Protein 1LO7 (pdb70)

Solvent-accessible surface area: 8092 Å² total; per-residue (Å²): 115,94,47,26,77,47,116,48,131,0,80,153,70,16,23,41,151,80,36,64,9,136,127,43,16,10,66,132,8,0,76,48,2,1,115,27,2,1,61,121,7,47,6,41,50,44,195,102,2,65,132,137,87,23,3,43,5,12,39,84,96,54,56,107,34,62,100,87,49,76,1,33,104,97,36,69,0,44,1,88,2,28,9,115,69,75,121,163,88,23,0,5,0,78,0,24,1,21,43,82,30,151,62,57,93,107,69,66,0,0,94,1,33,4,39,12,12,0,0,45,83,62,69,181,192,100,150,32,36,97,8,15,83,69,3,53,127,70,4,100

Nearest PDB structures (foldseek):
  1lo9-assembly1_A  TM=1.006E+00  e=3.302E-26  Pseudomonas sp. CBS3
  1bvq-assembly1_A  TM=9.719E-01  e=2.114E-24  Pseudomonas sp. CBS3
  4i4j-assembly1_B  TM=8.595E-01  e=1.100E-09  Streptomyces globisporus
  4i4j-assembly2_E  TM=8.232E-01  e=6.856E-09  Streptomyces globisporus
  4i4j-assembly1_D  TM=8.349E-01  e=3.065E-08  Streptomyces globisporus

Sequence (140 aa):
ARSITMQQRIEFGDCDPAGIVWYPNYHRWLDAASRNYFIKCGLPPWRQTVVERGIVGTPIVSCNASFVCTASYDDVLTIETCIKEWRRKSFVQRHSVSRTTPGGDVQLVMRADEIRVFAMNDGERLRAIEVPADYIELCS

B-factor: mean 20.63, std 17.18, range [6.59, 100.0]

InterPro domains:
  IPR008272 4-hydroxybenzoyl-CoA thioesterase, active site [PS01328] (10-27)
  IPR029069 HotDog domain superfamily [SSF54637] (3-139)

Secondary structure (DSSP, 8-state):
--EEEEEEE--GGGB-TTSSB-THHHHHHHHHHHHHHHHHTTPPPHHHHHHHH-EEE--EEEEEEEE-S---TT-EEEEEEEEEEE-SSEEEEEEEEEEE-TTS-EEEEEEEEEEEEEEEEETTEEEEEPPPHHHHHHH-

Organism: Pseudomonas sp. (strain CBS-3) (NCBI:txid72586)

CATH classification: 3.10.129.10

Radius of gyration: 16.23 Å; Cα contacts (8 Å, |Δi|>4): 277; chains: 1; bounding box: 32×46×29 Å

GO terms:
  GO:0018739 4-hydroxybenzoyl-CoA thioesterase activity (F, IDA)

Foldseek 3Di:
DDKDKDKDFAAQVCDDPVQFGDPVVVVVVVVVRVQVLLVVLPDDDLVVCCVVPQWNDKDFDDKDKDFDATHHGRWMKMKMWAWPAADFQKTWIKIWIWTDDPVRDIGTGMIMITIIGTWGCPPPDIDTDTPDPVSVVSRD

Structure (mmCIF, N/CA/C/O backbone):
data_1LO7
#
_entry.id   1LO7
#
_cell.length_a   51.500
_cell.length_b   55.200
_cell.length_c   93.500
_cell.angle_alpha   90.00
_cell.angle_beta   90.00
_cell.angle_gamma   90.00
#
_symmetry.space_group_name_H-M   'I 2 2 2'
#
loop_
_entity.id
_entity.type
_entity.pdbx_description
1 polymer '4-hydroxybenzoyl-CoA Thioesterase'
2 non-polymer '4-HYDROXYPHENACYL COENZYME A'
3 non-polymer 1,2-ETHANEDIOL
4 water water
#
loop_
_atom_site.group_PDB
_atom_site.id
_atom_site.type_symbol
_atom_site.label_atom_id
_atom_site.label_alt_id
_atom_site.label_comp_id
_atom_site.label_asym_id
_atom_site.label_entity_id
_atom_site.label_seq_id
_atom_site.pdbx_PDB_ins_code
_atom_site.Cartn_x
_atom_site.Cartn_y
_atom_site.Cartn_z
_atom_site.occupancy
_atom_site.B_iso_or_equiv
_atom_site.auth_seq_id
_atom_site.auth_comp_id
_atom_site.auth_asym_id
_atom_site.auth_atom_id
_atom_site.pdbx_PDB_model_num
ATOM 1 N N . ALA A 1 2 ? 5.335 6.577 23.978 1.00 35.86 2 ALA A N 1
ATOM 2 C CA . ALA A 1 2 ? 5.624 7.757 23.185 1.00 34.81 2 ALA A CA 1
ATOM 3 C C . ALA A 1 2 ? 5.106 7.527 21.791 1.00 28.70 2 ALA A C 1
ATOM 4 O O . ALA A 1 2 ? 4.735 6.373 21.472 1.00 29.69 2 ALA A O 1
ATOM 6 N N . ARG A 1 3 ? 5.089 8.619 21.018 1.00 20.35 3 ARG A N 1
ATOM 7 C CA . ARG A 1 3 ? 4.611 8.613 19.625 1.00 26.58 3 ARG A CA 1
ATOM 8 C C . ARG A 1 3 ? 5.519 7.736 18.803 1.00 17.76 3 ARG A C 1
ATOM 9 O O . ARG A 1 3 ? 6.717 7.976 18.701 1.00 19.14 3 ARG A O 1
ATOM 17 N N . SER A 1 4 ? 4.908 6.726 18.280 1.00 22.81 4 SER A N 1
ATOM 18 C CA . SER A 1 4 ? 5.593 5.728 17.490 1.00 24.01 4 SER A CA 1
ATOM 19 C C . SER A 1 4 ? 5.188 5.753 16.011 1.00 21.17 4 SER A C 1
ATOM 20 O O . SER A 1 4 ? 4.031 5.879 15.640 1.00 22.08 4 SER A O 1
ATOM 23 N N . ILE A 1 5 ? 6.164 5.643 15.144 1.00 12.57 5 ILE A N 1
ATOM 24 C CA . ILE A 1 5 ? 5.889 5.624 13.723 1.00 13.42 5 ILE A CA 1
ATOM 25 C C . ILE A 1 5 ? 6.359 4.267 13.197 1.00 13.13 5 ILE A C 1
ATOM 26 O O . ILE A 1 5 ? 7.437 3.772 13.552 1.00 14.54 5 ILE A O 1
ATOM 31 N N . THR A 1 6 ? 5.568 3.668 12.334 1.00 13.77 6 THR A N 1
ATOM 32 C CA . THR A 1 6 ? 5.985 2.387 11.824 1.00 11.16 6 THR A CA 1
ATOM 33 C C . THR A 1 6 ? 6.168 2.443 10.344 1.00 16.79 6 THR A C 1
ATOM 34 O O . THR A 1 6 ? 5.473 3.175 9.625 1.00 15.22 6 THR A O 1
ATOM 38 N N . MET A 1 7 ? 7.118 1.650 9.877 1.00 13.87 7 MET A N 1
ATOM 39 C CA . MET A 1 7 ? 7.386 1.537 8.451 1.00 12.05 7 MET A CA 1
ATOM 40 C C . MET A 1 7 ? 7.841 0.143 8.124 1.00 17.16 7 MET A C 1
ATOM 41 O O . MET A 1 7 ? 8.366 -0.565 8.975 1.00 16.11 7 MET A O 1
ATOM 46 N N . GLN A 1 8 ? 7.617 -0.221 6.888 1.00 14.42 8 GLN A N 1
ATOM 47 C CA . GLN A 1 8 ? 7.991 -1.532 6.400 1.00 13.32 8 GLN A CA 1
ATOM 48 C C . GLN A 1 8 ? 9.186 -1.465 5.488 1.00 14.25 8 GLN A C 1
ATOM 49 O O . GLN A 1 8 ? 9.446 -0.442 4.823 1.00 15.27 8 GLN A O 1
ATOM 55 N N . GLN A 1 9 ? 9.921 -2.583 5.471 1.00 10.64 9 GLN A N 1
ATOM 56 C CA . GLN A 1 9 ? 11.105 -2.692 4.654 1.00 14.70 9 GLN A CA 1
ATOM 57 C C . GLN A 1 9 ? 11.293 -4.131 4.110 1.00 15.20 9 GLN A C 1
ATOM 58 O O . GLN A 1 9 ? 11.414 -5.105 4.868 1.00 13.56 9 GLN A O 1
ATOM 64 N N . ARG A 1 10 ? 11.297 -4.292 2.767 1.00 14.64 10 ARG A N 1
ATOM 65 C CA . ARG A 1 10 ? 11.467 -5.621 2.203 1.00 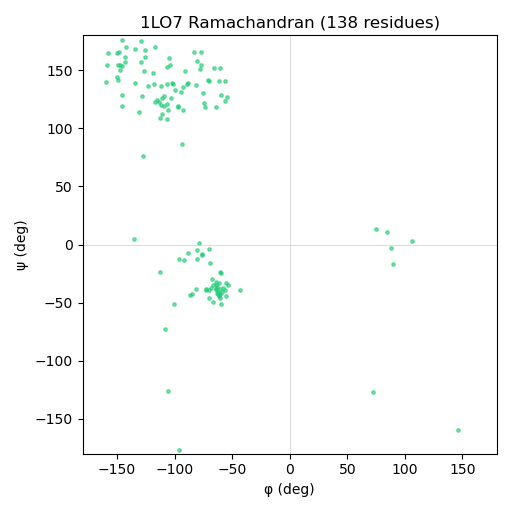10.93 10 ARG A CA 1
ATOM 66 C C . ARG A 1 10 ? 12.943 -5.889 2.033 1.00 13.51 10 ARG A C 1
ATOM 67 O O . ARG A 1 10 ? 13.674 -4.989 1.653 1.00 17.94 10 ARG A O 1
ATOM 75 N N . ILE A 1 11 ? 13.359 -7.091 2.340 1.00 10.67 11 ILE A N 1
ATOM 76 C CA . ILE A 1 11 ? 14.778 -7.416 2.245 1.00 11.11 11 ILE A CA 1
ATOM 77 C C . ILE A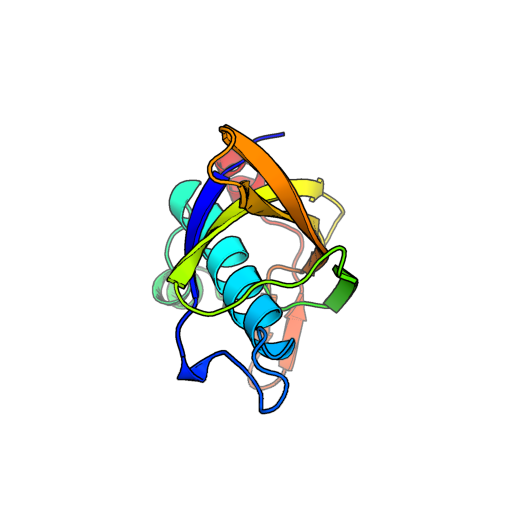 1 11 ? 15.005 -7.985 0.869 1.00 12.90 11 ILE A C 1
ATOM 78 O O . ILE A 1 11 ? 14.229 -8.833 0.424 1.00 12.54 11 ILE A O 1
ATOM 83 N N . GLU A 1 12 ? 16.075 -7.517 0.244 1.00 10.48 12 GLU A N 1
ATOM 84 C CA . GLU A 1 12 ? 16.417 -7.914 -1.098 1.00 10.65 12 GLU A CA 1
ATOM 85 C C . GLU A 1 12 ? 17.578 -8.893 -1.147 1.00 11.84 12 GLU A C 1
ATOM 86 O O . GLU A 1 12 ? 18.336 -8.997 -0.213 1.00 9.88 12 GLU A O 1
ATOM 92 N N . PHE A 1 13 ? 17.719 -9.612 -2.262 1.00 9.52 13 PHE A N 1
ATOM 93 C CA . PHE A 1 13 ? 18.776 -10.569 -2.409 1.00 7.43 13 PHE A CA 1
ATOM 94 C C . PHE A 1 13 ? 20.148 -9.935 -2.167 1.00 7.38 13 PHE A C 1
ATOM 95 O O . PHE A 1 13 ? 20.997 -10.513 -1.481 1.00 9.65 13 PHE A O 1
ATOM 103 N N . GLY A 1 14 ? 20.339 -8.756 -2.732 1.00 7.75 14 GLY A N 1
ATOM 104 C CA . GLY A 1 14 ? 21.615 -8.056 -2.610 1.00 8.29 14 GLY A CA 1
ATOM 105 C C . GLY A 1 14 ? 21.891 -7.546 -1.196 1.00 11.56 14 GLY A C 1
ATOM 106 O O . GLY A 1 14 ? 23.040 -7.200 -0.894 1.00 11.65 14 GLY A O 1
ATOM 107 N N . ASP A 1 15 ? 20.853 -7.506 -0.362 1.00 7.70 15 ASP A N 1
ATOM 108 C CA . ASP A 1 15 ? 21.034 -7.058 1.021 1.00 7.92 15 ASP A CA 1
ATOM 109 C C . ASP A 1 15 ? 21.597 -8.179 1.891 1.00 9.30 15 ASP A C 1
ATOM 110 O O . ASP A 1 15 ? 21.880 -7.982 3.065 1.00 10.73 15 ASP A O 1
ATOM 115 N N . CYS A 1 16 ? 21.738 -9.377 1.312 1.00 10.15 16 CYS A N 1
ATOM 116 C CA . CYS A 1 16 ? 22.244 -10.572 2.038 1.00 8.59 16 CYS A CA 1
ATOM 117 C C . CYS A 1 16 ? 23.673 -10.902 1.677 1.00 11.58 16 CYS A C 1
ATOM 118 O O . CYS A 1 16 ? 24.177 -10.562 0.602 1.00 10.23 16 CYS A O 1
ATOM 121 N N . ASP A 1 17 ? 24.321 -11.568 2.623 1.00 10.50 17 ASP A N 1
ATOM 122 C CA . ASP A 1 17 ? 25.720 -11.966 2.457 1.00 11.71 17 ASP A CA 1
ATOM 123 C C . ASP A 1 17 ? 25.851 -13.404 1.959 1.00 10.66 17 ASP A C 1
ATOM 124 O O . ASP A 1 17 ? 24.880 -14.097 1.661 1.00 11.02 17 ASP A O 1
ATOM 129 N N . PRO A 1 18 ? 27.103 -13.855 1.853 1.00 10.24 18 PRO A N 1
ATOM 130 C CA . PRO A 1 18 ? 27.330 -15.216 1.398 1.00 13.77 18 PRO A CA 1
ATOM 131 C C . PRO A 1 18 ? 26.693 -16.250 2.325 1.00 25.65 18 PRO A C 1
ATOM 132 O O . PRO A 1 18 ? 26.414 -17.350 1.897 1.00 35.80 18 PRO A O 1
ATOM 136 N N . ALA A 1 19 ? 26.472 -15.879 3.579 1.00 20.13 19 ALA A N 1
ATOM 137 C CA . ALA A 1 19 ? 25.851 -16.753 4.566 1.00 26.18 19 ALA A CA 1
ATOM 138 C C . ALA A 1 19 ? 24.313 -16.805 4.395 1.00 30.09 19 ALA A C 1
ATOM 139 O O . ALA A 1 19 ? 23.615 -17.476 5.177 1.00 23.34 19 ALA A O 1
ATOM 141 N N . GLY A 1 20 ? 23.796 -16.077 3.380 1.00 18.02 20 GLY A N 1
ATOM 142 C CA . GLY A 1 20 ? 22.371 -16.031 3.040 1.00 14.73 20 GLY A CA 1
ATOM 143 C C . GLY A 1 20 ? 21.414 -15.222 3.927 1.00 15.43 20 GLY A C 1
ATOM 144 O O . GLY A 1 20 ? 20.186 -15.372 3.794 1.00 15.88 20 GLY A O 1
ATOM 145 N N . ILE A 1 21 ? 21.949 -14.386 4.786 1.00 9.75 21 ILE A N 1
ATOM 146 C CA . ILE A 1 21 ? 21.114 -13.580 5.659 1.00 12.23 21 ILE A CA 1
ATOM 147 C C . ILE A 1 21 ? 21.463 -12.107 5.506 1.00 11.18 21 ILE A C 1
ATOM 148 O O . ILE A 1 21 ? 22.511 -11.803 4.914 1.00 9.98 21 ILE A O 1
ATOM 153 N N . VAL A 1 22 ? 20.641 -11.233 6.034 1.00 9.76 22 VAL A N 1
ATOM 154 C CA . VAL A 1 22 ? 20.916 -9.796 5.917 1.00 8.29 22 VAL A CA 1
ATOM 155 C C . VAL A 1 22 ? 22.304 -9.437 6.426 1.00 11.89 22 VAL A C 1
ATOM 156 O O . VAL A 1 22 ? 22.634 -9.753 7.564 1.00 10.12 22 VAL A O 1
ATOM 160 N N . TRP A 1 23 ? 23.087 -8.755 5.592 1.00 10.29 23 TRP A N 1
ATOM 161 C CA . TRP A 1 23 ? 24.412 -8.296 5.985 1.00 9.26 23 TRP A CA 1
ATOM 162 C C . TRP A 1 23 ? 24.142 -7.119 6.916 1.00 10.02 23 TRP A C 1
ATOM 163 O O . TRP A 1 23 ? 23.474 -6.184 6.549 1.00 9.08 23 TRP A O 1
ATOM 174 N N . TYR A 1 24 ? 24.624 -7.185 8.145 1.00 8.87 24 TYR A N 1
ATOM 175 C CA . TYR A 1 24 ? 24.313 -6.155 9.149 1.00 9.61 24 TYR A CA 1
ATOM 176 C C . TYR A 1 24 ? 24.312 -4.648 8.859 1.00 11.60 24 TYR A C 1
ATOM 177 O O . TYR A 1 24 ? 23.456 -3.922 9.374 1.00 10.57 24 TYR A O 1
ATOM 186 N N . PRO A 1 25 ? 25.257 -4.162 8.060 1.00 10.22 25 PRO A N 1
ATOM 187 C CA . PRO A 1 25 ? 25.232 -2.734 7.809 1.00 10.60 25 PRO A CA 1
ATOM 188 C C . PRO A 1 25 ? 23.917 -2.300 7.170 1.00 10.98 25 PRO A C 1
ATOM 189 O O . PRO A 1 25 ? 23.482 -1.153 7.314 1.00 11.12 25 PRO A O 1
ATOM 193 N N . ASN A 1 26 ? 23.252 -3.228 6.489 1.00 10.08 26 ASN A N 1
ATOM 194 C CA . ASN A 1 26 ? 21.953 -2.940 5.880 1.00 9.46 26 ASN A CA 1
ATOM 195 C C . ASN A 1 26 ? 20.917 -2.536 6.919 1.00 12.99 26 ASN A C 1
ATOM 196 O O . ASN A 1 26 ? 20.078 -1.654 6.663 1.00 10.70 26 ASN A O 1
ATOM 201 N N . TYR A 1 27 ? 20.941 -3.179 8.114 1.00 10.88 27 TYR A N 1
ATOM 202 C CA . TYR A 1 27 ? 20.004 -2.775 9.140 1.00 9.39 27 TYR A CA 1
ATOM 203 C C . TYR A 1 27 ? 20.215 -1.288 9.481 1.00 8.69 27 TYR A C 1
ATOM 204 O O . TYR A 1 27 ? 19.282 -0.524 9.651 1.00 11.50 27 TYR A O 1
ATOM 213 N N . HIS A 1 28 ? 21.470 -0.847 9.563 1.00 8.01 28 HIS A N 1
ATOM 214 C CA . HIS A 1 28 ? 21.702 0.555 9.878 1.00 8.99 28 HIS A CA 1
ATOM 215 C C . HIS A 1 28 ? 21.156 1.464 8.768 1.00 15.37 28 HIS A C 1
ATOM 216 O O . HIS A 1 28 ? 20.671 2.542 9.037 1.00 11.81 28 HIS A O 1
ATOM 223 N N . ARG A 1 29 ? 21.228 1.018 7.485 1.00 10.94 29 ARG A N 1
ATOM 224 C CA . ARG A 1 29 ? 20.677 1.828 6.398 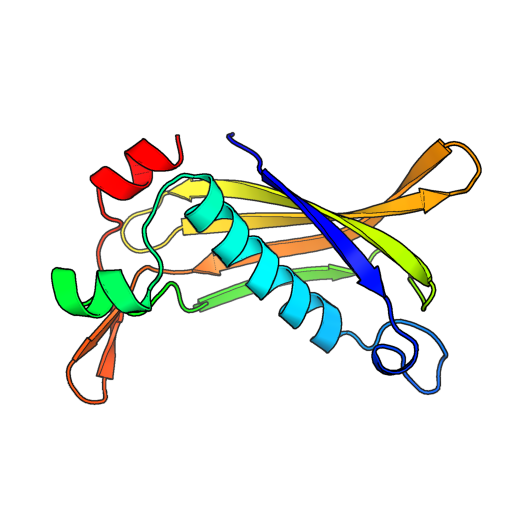1.00 7.71 29 ARG A CA 1
ATOM 225 C C . ARG A 1 29 ? 19.190 1.960 6.682 1.00 8.86 29 ARG A C 1
ATOM 226 O O . ARG A 1 29 ? 18.642 3.044 6.579 1.00 12.03 29 ARG A O 1
ATOM 234 N N . TRP A 1 30 ? 18.560 0.857 7.049 1.00 6.92 30 TRP A N 1
ATOM 235 C CA . TRP A 1 30 ? 17.126 0.913 7.297 1.00 8.14 30 TRP A CA 1
ATOM 236 C C . TRP A 1 30 ? 16.761 1.743 8.545 1.00 13.12 30 TRP A C 1
ATOM 237 O O . TRP A 1 30 ? 15.708 2.463 8.567 1.00 10.51 30 TRP A O 1
ATOM 248 N N . LEU A 1 31 ? 17.601 1.629 9.589 1.00 10.37 31 LEU A N 1
ATOM 249 C CA . LEU A 1 31 ? 17.380 2.401 10.812 1.00 11.06 31 LEU A CA 1
ATOM 250 C C . LEU A 1 31 ? 17.464 3.892 10.475 1.00 10.42 31 LEU A C 1
ATOM 251 O O . LEU A 1 31 ? 16.676 4.693 10.916 1.00 11.31 31 LEU A O 1
ATOM 260 N N . ASP A 1 32 ? 18.438 4.260 9.623 1.00 8.71 32 ASP A N 1
ATOM 261 C CA . ASP A 1 32 ? 18.579 5.667 9.229 1.00 9.45 32 ASP A CA 1
ATOM 262 C C . ASP A 1 32 ? 17.356 6.164 8.455 1.00 10.11 32 ASP A C 1
ATOM 263 O O . ASP A 1 32 ? 16.893 7.314 8.634 1.00 9.78 32 ASP A O 1
ATOM 268 N N . ALA A 1 33 ? 16.796 5.299 7.590 1.00 9.15 33 ALA A N 1
ATOM 269 C CA . ALA A 1 33 ? 15.615 5.725 6.841 1.00 9.71 33 ALA A CA 1
ATOM 270 C C . ALA A 1 33 ? 14.437 5.833 7.809 1.00 9.76 33 ALA A C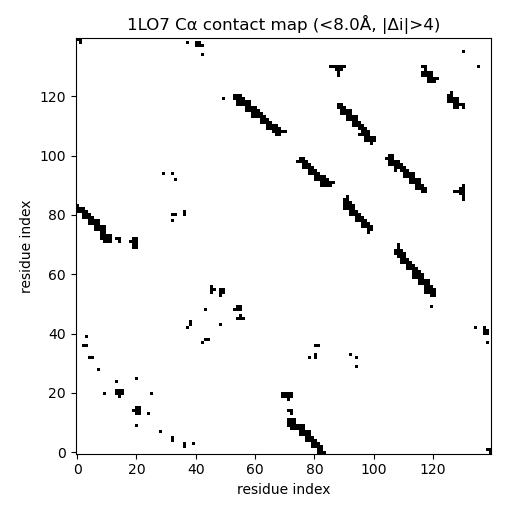 1
ATOM 271 O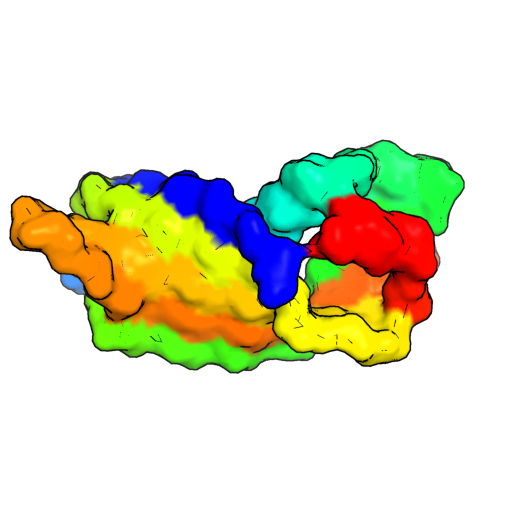 O . ALA A 1 33 ? 13.599 6.744 7.739 1.00 11.06 33 ALA A O 1
ATOM 273 N N . ALA A 1 34 ? 14.360 4.873 8.754 1.00 9.07 34 ALA A N 1
ATOM 274 C CA . ALA A 1 34 ? 13.232 4.922 9.705 1.00 8.45 34 ALA A CA 1
ATOM 275 C C . ALA A 1 34 ? 13.354 6.169 10.607 1.00 12.81 34 ALA A C 1
ATOM 276 O O . ALA A 1 34 ? 12.380 6.766 11.014 1.00 10.71 34 ALA A O 1
ATOM 278 N N . SER A 1 35 ? 14.581 6.558 10.954 1.00 9.31 35 SER A N 1
ATOM 279 C CA . SER A 1 35 ? 14.796 7.751 11.803 1.00 9.28 35 SER A CA 1
ATOM 280 C C . SER A 1 35 ? 14.243 9.024 11.138 1.00 12.09 35 SER A C 1
ATOM 281 O O . SER A 1 35 ? 13.576 9.873 11.750 1.00 10.81 35 SER A O 1
ATOM 284 N N . ARG A 1 36 ? 14.561 9.158 9.852 1.00 8.87 36 ARG A N 1
ATOM 285 C CA . ARG A 1 36 ? 14.150 10.332 9.102 1.00 7.73 36 ARG A CA 1
ATOM 286 C C . ARG A 1 36 ? 12.662 10.269 8.823 1.00 13.94 36 ARG A C 1
ATOM 287 O O . ARG A 1 36 ? 11.979 11.301 8.845 1.00 12.24 36 ARG A O 1
ATOM 295 N N . ASN A 1 37 ? 12.182 9.054 8.526 1.00 10.85 37 ASN A N 1
ATOM 296 C CA . ASN A 1 37 ? 10.768 8.842 8.254 1.00 10.77 37 ASN A CA 1
ATOM 297 C C . ASN A 1 37 ? 9.925 9.297 9.457 1.00 16.85 37 ASN A C 1
ATOM 298 O O . ASN A 1 37 ? 8.797 9.843 9.327 1.00 12.79 37 ASN A O 1
ATOM 303 N N . TYR A 1 38 ? 10.472 9.040 10.663 1.00 11.44 38 TYR A N 1
ATOM 304 C CA . TYR A 1 38 ? 9.772 9.435 11.894 1.00 8.45 38 TYR A CA 1
ATOM 305 C C . TYR A 1 38 ? 9.576 10.931 11.885 1.00 12.39 38 TYR A C 1
ATOM 306 O O . TYR A 1 38 ? 8.481 11.424 12.063 1.00 11.28 38 TYR A O 1
ATOM 315 N N . PHE A 1 39 ? 10.654 11.681 11.654 1.00 9.56 39 PHE A N 1
ATOM 316 C CA . PHE A 1 39 ? 10.518 13.122 11.652 1.00 9.77 39 PHE A CA 1
ATOM 317 C C . PHE A 1 39 ? 9.599 13.620 10.532 1.00 15.91 39 PHE A C 1
ATOM 318 O O . PHE A 1 39 ? 8.799 14.546 10.777 1.00 16.53 39 PHE A O 1
ATOM 326 N N . ILE A 1 40 ? 9.717 13.034 9.302 1.00 10.50 40 ILE A N 1
ATOM 327 C CA . ILE A 1 40 ? 8.865 13.481 8.188 1.00 9.50 40 ILE A CA 1
ATOM 328 C C . ILE A 1 40 ? 7.388 13.242 8.519 1.00 13.22 40 ILE A C 1
ATOM 329 O O . ILE A 1 40 ? 6.520 14.115 8.287 1.00 12.63 40 ILE A O 1
ATOM 334 N N . LYS A 1 41 ? 7.121 12.071 9.084 1.00 10.47 41 LYS A N 1
ATOM 335 C CA . LYS A 1 41 ? 5.764 11.748 9.427 1.00 11.50 41 LYS A CA 1
ATOM 336 C C . LYS A 1 41 ? 5.272 12.618 10.540 1.00 16.69 41 LYS A C 1
ATOM 337 O O . LYS A 1 41 ? 4.076 12.882 10.639 1.00 16.14 41 LYS A O 1
ATOM 343 N N . CYS A 1 42 ? 6.188 13.055 11.399 1.00 12.14 42 CYS A N 1
ATOM 344 C CA . CYS A 1 42 ? 5.796 13.921 12.500 1.00 11.89 42 CYS A CA 1
ATOM 345 C C . CYS A 1 42 ? 5.543 15.364 12.033 1.00 14.50 42 CYS A C 1
ATOM 346 O O . CYS A 1 42 ? 5.071 16.202 12.800 1.00 18.78 42 CYS A O 1
ATOM 349 N N . GLY A 1 43 ? 5.867 15.657 10.780 1.00 11.14 43 GLY A N 1
ATOM 350 C CA . GLY A 1 43 ? 5.618 17.015 10.259 1.00 11.28 43 GLY A CA 1
ATOM 351 C C . GLY A 1 43 ? 6.821 17.925 10.068 1.00 16.03 43 GLY A C 1
ATOM 352 O O . GLY A 1 43 ? 6.649 19.073 9.682 1.00 18.32 43 GLY A O 1
ATOM 353 N N . LEU A 1 44 ? 8.041 17.460 10.315 1.00 13.02 44 LEU A N 1
ATOM 354 C CA . LEU A 1 44 ? 9.145 18.359 10.087 1.00 11.29 44 LEU A CA 1
ATOM 355 C C . LEU A 1 44 ? 9.369 18.419 8.586 1.00 15.47 44 LEU A C 1
ATOM 356 O O . LEU A 1 44 ? 9.073 17.482 7.810 1.00 13.34 44 LEU A O 1
ATOM 361 N N . PRO A 1 45 ? 9.934 19.505 8.144 1.00 11.23 45 PRO A N 1
ATOM 362 C CA . PRO A 1 45 ? 10.211 19.609 6.725 1.00 10.82 45 PRO A CA 1
ATOM 363 C C . PRO A 1 45 ? 11.455 18.773 6.381 1.00 10.79 45 PRO A C 1
ATOM 364 O O . PRO A 1 45 ? 12.213 18.398 7.263 1.00 13.53 45 PRO A O 1
ATOM 368 N N . PRO A 1 46 ? 11.698 18.513 5.116 1.00 10.57 46 PRO A N 1
ATOM 369 C CA . PRO A 1 46 ? 12.887 17.781 4.719 1.00 11.23 46 PRO A CA 1
ATOM 370 C C . PRO A 1 46 ? 14.124 18.601 5.030 1.00 10.86 46 PRO A C 1
ATOM 371 O O . PRO A 1 46 ? 14.069 19.848 5.019 1.00 11.43 46 PRO A O 1
ATOM 375 N N . TRP A 1 47 ? 15.236 17.915 5.286 1.00 10.76 47 TRP A N 1
ATOM 376 C CA . TRP A 1 47 ? 16.441 18.657 5.614 1.00 10.77 47 TRP A CA 1
ATOM 377 C C . TRP A 1 47 ? 16.821 19.698 4.532 1.00 18.08 47 TRP A C 1
ATOM 378 O O . TRP A 1 47 ? 17.373 20.756 4.826 1.00 12.82 47 TRP A O 1
ATOM 389 N N . ARG A 1 48 ? 16.545 19.406 3.246 1.00 13.40 48 ARG A N 1
ATOM 390 C CA . ARG A 1 48 ? 16.863 20.323 2.148 1.00 12.76 48 ARG A CA 1
ATOM 391 C C . ARG A 1 48 ? 16.256 21.688 2.419 1.00 11.57 48 ARG A C 1
ATOM 392 O O . ARG A 1 48 ? 16.798 22.725 2.062 1.00 14.08 48 ARG A O 1
ATOM 400 N N . GLN A 1 49 ? 15.097 21.680 3.046 1.00 10.39 49 GLN A N 1
ATOM 401 C CA . GLN A 1 49 ? 14.424 22.916 3.353 1.00 12.48 49 GLN A CA 1
ATOM 402 C C . GLN A 1 49 ? 14.906 23.492 4.702 1.00 16.16 49 GLN A C 1
ATOM 403 O O . GLN A 1 49 ? 15.152 24.691 4.858 1.00 11.76 49 GLN A O 1
ATOM 409 N N . THR A 1 50 ? 15.047 22.629 5.724 1.00 13.04 50 THR A N 1
ATOM 410 C CA . THR A 1 50 ? 15.474 23.160 7.009 1.00 9.22 50 THR A CA 1
ATOM 411 C C . THR A 1 50 ? 16.850 23.798 6.922 1.00 12.97 50 THR A C 1
ATOM 412 O O . THR A 1 50 ? 17.131 24.742 7.658 1.00 12.34 50 THR A O 1
ATOM 416 N N . VAL A 1 51 ? 17.719 23.272 6.067 1.00 12.20 51 VAL A N 1
ATOM 417 C CA . VAL A 1 51 ? 19.058 23.873 5.996 1.00 11.86 51 VAL A CA 1
ATOM 418 C C . VAL A 1 51 ? 18.996 25.307 5.508 1.00 12.65 51 VAL A C 1
ATOM 419 O O . VAL A 1 51 ? 19.700 26.185 6.014 1.00 16.43 51 VAL A O 1
ATOM 423 N N . VAL A 1 52 ? 18.106 25.555 4.547 1.00 11.41 52 VAL A N 1
ATOM 424 C CA . VAL A 1 52 ? 17.936 26.917 3.995 1.00 13.67 52 VAL A CA 1
ATOM 425 C C . VAL A 1 52 ? 17.300 27.826 5.024 1.00 14.87 52 VAL A C 1
ATOM 426 O O . VAL A 1 52 ? 17.731 28.962 5.239 1.00 17.01 52 VAL A O 1
ATOM 430 N N . GLU A 1 53 ? 16.260 27.331 5.658 1.00 11.79 53 GLU A N 1
ATOM 431 C CA . GLU A 1 53 ? 15.530 28.096 6.640 1.00 14.33 53 GLU A CA 1
ATOM 432 C C . GLU A 1 53 ? 16.226 28.468 7.944 1.00 17.58 53 GLU A C 1
ATOM 433 O O . GLU A 1 53 ? 16.207 29.646 8.345 1.00 15.54 53 GLU A O 1
ATOM 439 N N . ARG A 1 54 ? 16.820 27.447 8.558 1.00 11.60 54 ARG A N 1
ATOM 440 C CA . ARG A 1 54 ? 17.412 27.586 9.836 1.00 11.63 54 ARG A CA 1
ATOM 441 C C . ARG A 1 54 ? 18.777 26.971 10.035 1.00 14.70 54 ARG A C 1
ATOM 442 O O . ARG A 1 54 ? 19.327 26.987 11.141 1.00 16.53 54 ARG A O 1
ATOM 450 N N . GLY A 1 55 ? 19.343 26.448 8.967 1.00 11.63 55 GLY A N 1
ATOM 451 C CA . GLY A 1 55 ? 20.686 25.891 9.022 1.00 12.12 55 GLY A CA 1
ATOM 452 C C . GLY A 1 55 ? 20.782 24.422 9.420 1.00 11.96 55 GLY A C 1
ATOM 453 O O . GLY A 1 55 ? 21.877 23.869 9.439 1.00 12.82 55 GLY A O 1
ATOM 454 N N . ILE A 1 56 ? 19.647 23.800 9.732 1.00 11.18 56 ILE A N 1
ATOM 455 C CA . ILE A 1 56 ? 19.633 22.400 10.177 1.00 11.79 56 ILE A CA 1
ATOM 456 C C . ILE A 1 56 ? 19.898 21.444 9.052 1.00 10.40 56 ILE A C 1
ATOM 457 O O . ILE A 1 56 ? 19.151 21.417 8.094 1.00 12.28 56 ILE A O 1
ATOM 462 N N . VAL A 1 57 ? 20.990 20.676 9.162 1.00 9.44 57 VAL A N 1
ATOM 463 C CA . VAL A 1 57 ? 21.339 19.761 8.066 1.00 10.48 57 VAL A CA 1
ATOM 464 C C . VAL A 1 57 ? 20.762 18.362 8.217 1.00 12.80 57 VAL A C 1
ATOM 465 O O . VAL A 1 57 ? 20.791 17.534 7.284 1.00 14.52 57 VAL A O 1
ATOM 469 N N . GLY A 1 58 ? 20.277 18.084 9.405 1.00 10.21 58 GLY A N 1
ATOM 470 C CA . GLY A 1 58 ? 19.751 16.771 9.653 1.00 12.86 58 GLY A CA 1
ATOM 471 C C . GLY A 1 58 ? 20.042 16.401 11.108 1.00 14.00 58 GLY A C 1
ATOM 472 O O . GLY A 1 58 ? 20.274 17.291 11.946 1.00 10.92 58 GLY A O 1
ATOM 473 N N . THR A 1 59 ? 20.008 15.072 11.395 1.00 9.52 59 THR A N 1
ATOM 474 C CA . THR A 1 59 ? 20.235 14.556 12.749 1.00 8.12 59 THR A CA 1
ATOM 475 C C . THR A 1 59 ? 21.322 13.476 12.773 1.00 7.75 59 THR A C 1
ATOM 476 O O . THR A 1 59 ? 21.046 12.280 12.842 1.00 10.59 59 THR A O 1
ATOM 480 N N . PRO A 1 60 ? 22.572 13.894 12.684 1.00 9.97 60 PRO A N 1
ATOM 481 C CA . PRO A 1 60 ? 23.669 12.941 12.704 1.00 7.97 60 PRO A CA 1
ATOM 482 C C . PRO A 1 60 ? 23.672 12.155 14.015 1.00 12.54 60 PRO A C 1
ATOM 483 O O . PRO A 1 60 ? 23.221 12.619 15.079 1.00 11.63 60 PRO A O 1
ATOM 487 N N . ILE A 1 61 ? 24.200 10.920 13.918 1.00 10.75 61 ILE A N 1
ATOM 488 C CA . ILE A 1 61 ? 24.294 9.995 15.054 1.00 8.23 61 ILE A CA 1
ATOM 489 C C . ILE A 1 61 ? 25.578 10.162 15.817 1.00 8.91 61 ILE A C 1
ATOM 490 O O . ILE A 1 61 ? 26.609 10.360 15.198 1.00 8.08 61 ILE A O 1
ATOM 495 N N . VAL A 1 62 ? 25.463 10.112 17.158 1.00 8.59 62 VAL A N 1
ATOM 496 C CA . VAL A 1 62 ? 26.612 10.234 18.058 1.00 8.51 62 VAL A CA 1
ATOM 497 C C . VAL A 1 62 ? 26.885 8.929 18.810 1.00 9.81 62 VAL A C 1
ATOM 498 O O . VAL A 1 62 ? 28.001 8.658 19.265 1.00 10.56 62 VAL A O 1
ATOM 502 N N . SER A 1 63 ? 25.866 8.098 18.941 1.00 7.56 63 SER A N 1
ATOM 503 C CA . SER A 1 63 ? 26.079 6.855 19.646 1.00 9.60 63 SER A CA 1
ATOM 504 C C . SER A 1 63 ? 25.035 5.821 19.288 1.00 11.20 63 SER A C 1
ATOM 505 O O . SER A 1 63 ? 23.929 6.159 18.896 1.00 12.49 63 SER A O 1
ATOM 508 N N . CYS A 1 64 ? 25.343 4.551 19.415 1.00 9.91 64 CYS A N 1
ATOM 509 C CA . CYS A 1 64 ? 24.319 3.558 19.110 1.00 13.04 64 CYS A CA 1
ATOM 510 C C . CYS A 1 64 ? 24.492 2.286 19.946 1.00 16.42 64 CYS A C 1
ATOM 511 O O . CYS A 1 64 ? 25.594 1.846 20.207 1.00 14.85 64 CYS A O 1
ATOM 514 N N . ASN A 1 65 ? 23.395 1.677 20.345 1.00 12.83 65 ASN A N 1
ATOM 515 C CA . ASN A 1 65 ? 23.451 0.417 21.062 1.00 12.27 65 ASN A CA 1
ATOM 516 C C . ASN A 1 65 ? 22.463 -0.451 20.337 1.00 10.59 65 ASN A C 1
ATOM 517 O O . ASN A 1 65 ? 21.272 -0.171 20.348 1.00 13.31 65 ASN A O 1
ATOM 522 N N . ALA A 1 66 ? 22.953 -1.489 19.703 1.00 9.77 66 ALA A N 1
ATOM 523 C CA . ALA A 1 66 ? 22.134 -2.386 18.936 1.00 10.38 66 ALA A CA 1
ATOM 524 C C . ALA A 1 66 ? 22.311 -3.853 19.338 1.00 11.61 66 ALA A C 1
ATOM 525 O O . ALA A 1 66 ? 23.379 -4.294 19.742 1.00 12.48 66 ALA A O 1
ATOM 527 N N . SER A 1 67 ? 21.231 -4.598 19.170 1.00 10.05 67 SER A N 1
ATOM 528 C CA . SER A 1 67 ? 21.242 -6.031 19.426 1.00 10.10 67 SER A CA 1
ATOM 529 C C . SER A 1 67 ? 20.543 -6.740 18.290 1.00 13.45 67 SER A C 1
ATOM 530 O O . SER A 1 67 ? 19.524 -6.280 17.779 1.00 13.96 67 SER A O 1
ATOM 535 N N . PHE A 1 68 ? 21.097 -7.875 17.852 1.00 13.41 68 PHE A N 1
ATOM 536 C CA . PHE A 1 68 ? 20.564 -8.682 16.741 1.00 10.27 68 PHE A CA 1
ATOM 537 C C . PHE A 1 68 ? 20.083 -9.985 17.325 1.00 10.70 68 PHE A C 1
ATOM 538 O O . PHE A 1 68 ? 20.866 -10.831 17.766 1.00 10.34 68 PHE A O 1
ATOM 546 N N . VAL A 1 69 ? 18.765 -10.115 17.336 1.00 11.01 69 VAL A N 1
ATOM 547 C CA . VAL A 1 69 ? 18.096 -11.235 17.966 1.00 10.60 69 VAL A CA 1
ATOM 548 C C . VAL A 1 69 ? 17.912 -12.518 17.175 1.00 14.40 69 VAL A C 1
ATOM 549 O O . VAL A 1 69 ? 18.093 -13.634 17.676 1.00 15.38 69 VAL A O 1
ATOM 553 N N . CYS A 1 70 ? 17.533 -12.352 15.905 1.00 12.55 70 CYS A N 1
ATOM 554 C CA . CYS A 1 70 ? 17.365 -13.480 15.012 1.00 12.47 70 CYS A CA 1
ATOM 555 C C . CYS A 1 70 ? 17.677 -13.010 13.597 1.00 9.27 70 CYS A C 1
ATOM 556 O O . CYS A 1 70 ? 17.782 -11.824 13.331 1.00 12.28 70 CYS A O 1
ATOM 559 N N . THR A 1 71 ? 17.873 -13.947 12.704 1.00 14.39 71 THR A N 1
ATOM 560 C CA . THR A 1 71 ? 18.227 -13.596 11.342 1.00 12.07 71 THR A CA 1
ATOM 561 C C . THR A 1 71 ? 17.049 -13.266 10.497 1.00 13.91 71 THR A C 1
ATOM 562 O O . THR A 1 71 ? 15.921 -13.540 10.830 1.00 11.95 71 THR A O 1
ATOM 566 N N . ALA A 1 72 ? 17.356 -12.650 9.351 1.00 11.05 72 ALA A N 1
ATOM 567 C CA . ALA A 1 72 ? 16.320 -12.351 8.402 1.00 10.10 72 ALA A CA 1
ATOM 568 C C . ALA A 1 72 ? 16.943 -12.570 7.021 1.00 12.23 72 ALA A C 1
ATOM 569 O O . ALA A 1 72 ? 18.191 -12.567 6.903 1.00 10.50 72 ALA A O 1
ATOM 571 N N . SER A 1 73 ? 16.117 -12.740 5.989 1.00 11.21 73 SER A N 1
ATOM 572 C CA . SER A 1 73 ? 16.670 -12.955 4.635 1.00 10.31 73 SER A CA 1
ATOM 573 C C . SER A 1 73 ? 15.790 -12.326 3.576 1.00 11.56 73 SER A C 1
ATOM 574 O O . SER A 1 73 ? 14.711 -11.826 3.864 1.00 9.95 73 SER A O 1
ATOM 577 N N . TYR A 1 74 ? 16.230 -12.374 2.315 1.00 11.59 74 TYR A N 1
ATOM 578 C CA . TYR A 1 74 ? 15.463 -11.785 1.243 1.00 9.47 74 TYR A CA 1
ATOM 579 C C . TYR A 1 74 ? 14.054 -12.331 1.157 1.00 10.65 74 TYR A C 1
ATOM 580 O O . TYR A 1 74 ? 13.811 -13.532 1.348 1.00 12.63 74 TYR A O 1
ATOM 589 N N . ASP A 1 75 ? 13.143 -11.416 0.874 1.00 10.96 75 ASP A N 1
ATOM 590 C CA . ASP A 1 75 ? 11.706 -11.658 0.777 1.00 12.39 75 ASP A CA 1
ATOM 591 C C . ASP A 1 75 ? 11.029 -11.473 2.115 1.00 17.98 75 ASP A C 1
ATOM 592 O O . ASP A 1 75 ? 9.819 -11.309 2.177 1.00 14.90 75 ASP A O 1
ATOM 597 N N . ASP A 1 76 ? 11.808 -11.471 3.187 1.00 13.04 76 ASP A N 1
ATOM 598 C CA . ASP A 1 76 ? 11.189 -11.200 4.464 1.00 11.66 76 ASP A CA 1
ATOM 599 C C . ASP A 1 76 ? 10.788 -9.704 4.471 1.00 18.89 76 ASP A C 1
ATOM 600 O O . ASP A 1 76 ? 11.506 -8.827 3.985 1.00 13.34 76 ASP A O 1
ATOM 605 N N . VAL A 1 77 ? 9.623 -9.426 5.042 1.00 15.45 77 VAL A N 1
ATOM 606 C CA . VAL A 1 77 ? 9.154 -8.075 5.148 1.00 13.97 77 VAL A CA 1
ATOM 607 C C . VAL A 1 77 ? 9.330 -7.664 6.607 1.00 16.76 77 VAL A C 1
ATOM 608 O O . VAL A 1 77 ? 8.691 -8.235 7.480 1.00 13.53 77 VAL A O 1
ATOM 612 N N . LEU A 1 78 ? 10.19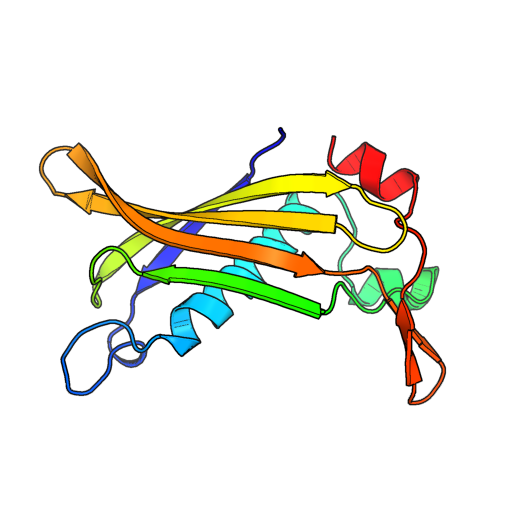8 -6.681 6.848 1.00 10.81 78 LEU A N 1
ATOM 613 C CA . LEU A 1 78 ? 10.416 -6.224 8.188 1.00 9.32 78 LEU A CA 1
ATOM 614 C C . LEU A 1 78 ? 9.487 -5.081 8.543 1.00 12.62 78 LEU A C 1
ATOM 615 O O . LEU A 1 78 ? 9.116 -4.262 7.700 1.00 12.01 78 LEU A O 1
ATOM 620 N N . THR A 1 79 ? 9.144 -5.021 9.838 1.00 10.55 79 THR A N 1
ATOM 621 C CA . THR A 1 79 ? 8.337 -3.952 10.326 1.00 11.72 79 THR A CA 1
ATOM 622 C C . THR A 1 79 ? 9.212 -3.211 11.322 1.00 13.41 79 THR A C 1
ATOM 623 O O . THR A 1 79 ? 9.742 -3.837 12.250 1.00 14.45 79 THR A O 1
ATOM 627 N N . ILE A 1 80 ? 9.407 -1.916 11.083 1.00 9.75 80 ILE A N 1
ATOM 628 C CA . ILE A 1 80 ? 10.220 -1.115 11.985 1.00 12.20 80 ILE A CA 1
ATOM 629 C C . ILE A 1 80 ? 9.338 -0.116 12.790 1.00 13.08 80 ILE A C 1
ATOM 630 O O . ILE A 1 80 ? 8.543 0.626 12.194 1.00 15.25 80 ILE A O 1
ATOM 635 N N . GLU A 1 81 ? 9.469 -0.114 14.119 1.00 12.23 81 GLU A N 1
ATOM 636 C CA . GLU A 1 81 ? 8.721 0.806 14.982 1.00 11.23 81 GLU A CA 1
ATOM 637 C C . GLU A 1 81 ? 9.731 1.746 15.618 1.00 11.51 81 GLU A C 1
ATOM 638 O O . GLU A 1 81 ? 10.690 1.311 16.237 1.00 12.68 81 GLU A O 1
ATOM 644 N N . THR A 1 82 ? 9.523 3.043 15.397 1.00 10.96 82 THR A N 1
ATOM 645 C CA . THR A 1 82 ? 10.425 4.065 15.875 1.00 8.58 82 THR A CA 1
ATOM 646 C C . THR A 1 82 ? 9.735 5.100 16.771 1.00 12.60 82 THR A C 1
ATOM 647 O O . THR A 1 82 ? 8.642 5.573 16.486 1.00 12.68 82 THR A O 1
ATOM 651 N N . CYS A 1 83 ? 10.412 5.431 17.869 1.00 14.11 83 CYS A N 1
ATOM 652 C CA . CYS A 1 83 ? 9.916 6.448 18.788 1.00 14.99 83 CYS A CA 1
ATOM 653 C C . CYS A 1 83 ? 11.086 7.161 19.429 1.00 15.70 83 CYS A C 1
ATOM 654 O O . CYS A 1 83 ? 12.231 6.735 19.346 1.00 14.38 83 CYS A O 1
ATOM 657 N N . ILE A 1 84 ? 10.790 8.282 20.054 1.00 13.49 84 ILE A N 1
ATOM 658 C CA . ILE A 1 84 ? 11.785 9.014 20.755 1.00 12.52 84 ILE A CA 1
ATOM 659 C C . ILE A 1 84 ? 11.596 8.551 22.207 1.00 18.89 84 ILE A C 1
ATOM 660 O O . ILE A 1 84 ? 10.524 8.717 22.786 1.00 21.04 84 ILE A O 1
ATOM 665 N N . LYS A 1 85 ? 12.636 7.961 22.760 1.00 11.53 85 LYS A N 1
ATOM 666 C CA . LYS A 1 85 ? 12.671 7.425 24.098 1.00 15.07 85 LYS A CA 1
ATOM 667 C C . LYS A 1 85 ? 12.926 8.539 25.114 1.00 25.49 85 LYS A C 1
ATOM 668 O O . LYS A 1 85 ? 12.353 8.546 26.198 1.00 23.42 85 LYS A O 1
ATOM 674 N N . GLU A 1 86 ? 13.801 9.510 24.772 1.00 17.73 86 GLU A N 1
ATOM 675 C CA . GLU A 1 86 ? 14.111 10.588 25.705 1.00 13.56 86 GLU A CA 1
ATOM 676 C C . GLU A 1 86 ? 14.685 11.812 25.016 1.00 14.40 86 GLU A C 1
ATOM 677 O O . GLU A 1 86 ? 15.507 11.725 24.074 1.00 12.84 86 GLU A O 1
ATOM 683 N N . TRP A 1 87 ? 14.234 12.984 25.48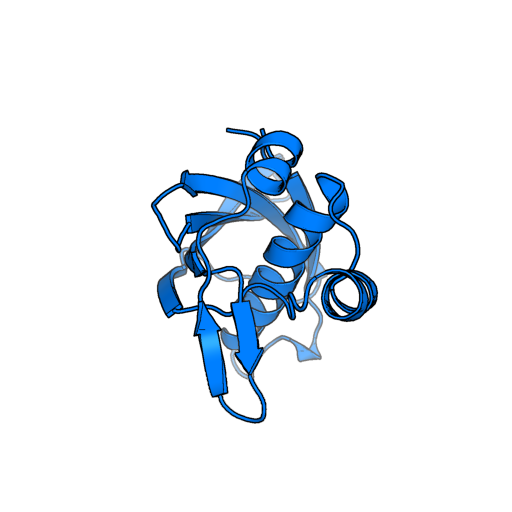4 1.00 13.94 87 TRP A N 1
ATOM 684 C CA . TRP A 1 87 ? 14.725 14.285 24.983 1.00 10.24 87 TRP A CA 1
ATOM 685 C C . TRP A 1 87 ? 15.680 14.762 26.073 1.00 15.09 87 TRP A C 1
ATOM 686 O O . TRP A 1 87 ? 15.345 14.837 27.267 1.00 15.60 87 TRP A O 1
ATOM 697 N N . ARG A 1 88 ? 16.892 15.072 25.670 1.00 12.81 88 ARG A N 1
ATOM 698 C CA . ARG A 1 88 ? 17.905 15.501 26.562 1.00 11.75 88 ARG A CA 1
ATOM 699 C C . ARG A 1 88 ? 18.074 16.966 26.371 1.00 19.26 88 ARG A C 1
ATOM 700 O O . ARG A 1 88 ? 17.081 17.660 26.500 1.00 21.18 88 ARG A O 1
ATOM 708 N N . ARG A 1 89 ? 19.274 17.449 26.105 1.00 13.21 89 ARG A N 1
ATOM 709 C CA . ARG A 1 89 ? 19.400 18.886 25.909 1.00 12.85 89 ARG A CA 1
ATOM 710 C C . ARG A 1 89 ? 19.646 19.059 24.429 1.00 18.11 89 ARG A C 1
ATOM 711 O O . ARG A 1 89 ? 18.757 19.479 23.684 1.00 18.92 89 ARG A O 1
ATOM 719 N N . LYS A 1 90 ? 20.851 18.702 23.991 1.00 13.12 90 LYS A N 1
ATOM 720 C CA . LYS A 1 90 ? 21.159 18.797 22.572 1.00 14.53 90 LYS A CA 1
ATOM 721 C C . LYS A 1 90 ? 20.948 17.445 21.895 1.00 18.31 90 LYS A C 1
ATOM 722 O O . LYS A 1 90 ? 20.917 17.330 20.667 1.00 28.91 90 LYS A O 1
ATOM 728 N N . SER A 1 91 ? 20.784 16.392 22.676 1.00 10.02 91 SER A N 1
ATOM 729 C CA . SER A 1 91 ? 20.614 15.072 22.077 1.00 10.95 91 SER A CA 1
ATOM 730 C C . SER A 1 91 ? 19.284 14.451 22.367 1.00 16.06 91 SER A C 1
ATOM 731 O O . SER A 1 91 ? 18.549 14.925 23.217 1.00 12.44 91 SER A O 1
ATOM 734 N N . PHE A 1 92 ? 18.997 13.345 21.683 1.00 10.09 92 PHE A N 1
ATOM 735 C CA . PHE A 1 92 ? 17.766 12.625 21.935 1.00 9.83 92 PHE A CA 1
ATOM 736 C C . PHE A 1 92 ? 18.056 11.140 21.653 1.00 12.74 92 PHE A C 1
ATOM 737 O O . PHE A 1 92 ? 18.962 10.802 20.866 1.00 10.54 92 PHE A O 1
ATOM 745 N N . VAL A 1 93 ? 17.290 10.292 22.291 1.00 10.54 93 VAL A N 1
ATOM 746 C CA . VAL A 1 93 ? 17.460 8.865 22.133 1.00 10.58 93 VAL A CA 1
ATOM 747 C C . VAL A 1 93 ? 16.306 8.420 21.289 1.00 12.33 93 VAL A C 1
ATOM 748 O O . VAL A 1 93 ? 15.153 8.632 21.652 1.00 11.99 93 VAL A O 1
ATOM 752 N N . GLN A 1 94 ? 16.639 7.830 20.137 1.00 8.95 94 GLN A N 1
ATOM 753 C CA . GLN A 1 94 ? 15.637 7.336 19.215 1.00 11.25 94 GLN A CA 1
ATOM 754 C C . GLN A 1 94 ? 15.722 5.791 19.203 1.00 13.93 94 GLN A C 1
ATOM 755 O O . GLN A 1 94 ? 16.761 5.208 18.883 1.00 11.97 94 GLN A O 1
ATOM 761 N N . ARG A 1 95 ? 14.628 5.167 19.572 1.00 8.08 95 ARG A N 1
ATOM 762 C CA . ARG A 1 95 ? 14.583 3.717 19.629 1.00 9.61 95 ARG A CA 1
ATOM 763 C C . ARG A 1 95 ? 13.881 3.136 18.413 1.00 17.07 95 ARG A C 1
ATOM 764 O O . ARG A 1 95 ? 12.841 3.653 17.957 1.00 12.95 95 ARG A O 1
ATOM 772 N N . HIS A 1 96 ? 14.465 2.036 17.889 1.00 12.17 96 HIS A N 1
ATOM 773 C CA . HIS A 1 96 ? 13.895 1.351 16.751 1.00 11.53 96 HIS A CA 1
ATOM 774 C C . HIS A 1 96 ? 13.749 -0.141 17.050 1.00 16.40 96 HIS A C 1
ATOM 775 O O . HIS A 1 96 ? 14.718 -0.768 17.482 1.00 17.75 96 HIS A O 1
ATOM 782 N N . SER A 1 97 ? 12.552 -0.693 16.851 1.00 9.19 97 SER A N 1
ATOM 783 C CA . SER A 1 97 ? 12.336 -2.126 17.057 1.00 12.87 97 SER A CA 1
ATOM 784 C C . SER A 1 97 ? 11.992 -2.730 15.700 1.00 15.11 97 SER A C 1
ATOM 785 O O . SER A 1 97 ? 11.056 -2.264 15.021 1.00 12.50 97 SER A O 1
ATOM 788 N N . VAL A 1 98 ? 12.762 -3.759 15.287 1.00 9.71 98 VAL A N 1
ATOM 789 C CA . VAL A 1 98 ? 12.572 -4.404 13.976 1.00 12.13 98 VAL A CA 1
ATOM 790 C C . VAL A 1 98 ? 12.038 -5.824 14.166 1.00 15.62 98 VAL A C 1
ATOM 791 O O . VAL A 1 98 ? 12.627 -6.648 14.887 1.00 11.84 98 VAL A O 1
ATOM 795 N N . SER A 1 99 ? 10.924 -6.094 13.506 1.00 11.13 99 SER A N 1
ATOM 796 C CA . SER A 1 99 ? 10.354 -7.414 13.637 1.00 12.76 99 SER A CA 1
ATOM 797 C C . SER A 1 99 ? 9.946 -7.961 12.299 1.00 13.91 99 SER A C 1
ATOM 798 O O . SER A 1 99 ? 9.856 -7.252 11.298 1.00 10.61 99 SER A O 1
ATOM 803 N N . ARG A 1 100 ? 9.654 -9.233 12.326 1.00 12.88 100 ARG A N 1
ATOM 804 C CA . ARG A 1 100 ? 9.139 -9.888 11.143 1.00 12.90 100 ARG A CA 1
ATOM 805 C C . ARG A 1 100 ? 8.113 -10.886 11.559 1.00 22.23 100 ARG A C 1
ATOM 806 O O . ARG A 1 100 ? 8.089 -11.344 12.703 1.00 15.53 100 ARG A O 1
ATOM 814 N N . THR A 1 101 ? 7.251 -11.204 10.631 1.00 24.87 101 THR A N 1
ATOM 815 C CA . THR A 1 101 ? 6.217 -12.148 10.971 1.00 32.82 101 THR A CA 1
ATOM 816 C C . THR A 1 101 ? 6.405 -13.526 10.368 1.00 43.62 101 THR A C 1
ATOM 817 O O . THR A 1 101 ? 6.762 -13.699 9.212 1.00 35.99 101 THR A O 1
ATOM 821 N N . THR A 1 102 ? 6.124 -14.492 11.218 1.00 47.00 102 THR A N 1
ATOM 822 C CA . THR A 1 102 ? 6.163 -15.905 10.930 1.00 54.21 102 THR A CA 1
ATOM 823 C C . THR A 1 102 ? 4.827 -16.149 10.203 1.00 69.67 102 THR A C 1
ATOM 824 O O . THR A 1 102 ? 3.917 -15.325 10.351 1.00 75.35 102 THR A O 1
ATOM 828 N N . PRO A 1 103 ? 4.656 -17.205 9.403 1.00 67.76 103 PRO A N 1
ATOM 829 C CA . PRO A 1 103 ? 3.345 -17.373 8.760 1.00 68.98 103 PRO A CA 1
ATOM 830 C C . PRO A 1 103 ? 2.284 -17.767 9.786 1.00 80.78 103 PRO A C 1
ATOM 831 O O . PRO A 1 103 ? 1.088 -17.867 9.466 1.00 79.52 103 PRO A O 1
ATOM 835 N N . GLY A 1 104 ? 2.770 -17.961 11.02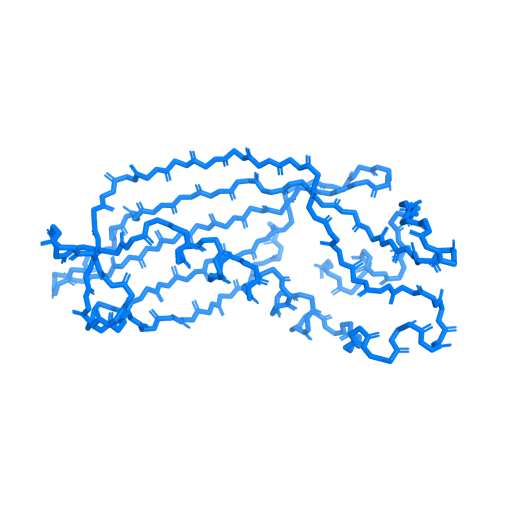6 1.00 76.20 104 GLY A N 1
ATOM 836 C CA . GLY A 1 104 ? 1.936 -18.300 12.163 1.00 74.27 104 GLY A CA 1
ATOM 837 C C . GLY A 1 104 ? 1.180 -17.050 12.668 1.00 70.73 104 GLY A C 1
ATOM 838 O O . GLY A 1 104 ? 0.273 -17.129 13.507 1.00 80.46 104 GLY A O 1
ATOM 839 N N . GLY A 1 105 ? 1.529 -15.874 12.152 1.00 40.49 105 GLY A N 1
ATOM 840 C CA . GLY A 1 105 ? 0.854 -14.687 12.600 1.00 34.63 105 GLY A CA 1
ATOM 841 C C . GLY A 1 105 ? 1.578 -14.274 13.850 1.00 43.76 105 GLY A C 1
ATOM 842 O O . GLY A 1 105 ? 1.131 -13.408 14.615 1.00 61.77 105 GLY A O 1
ATOM 843 N N . ASP A 1 106 ? 2.729 -14.939 14.042 1.00 30.84 106 ASP A N 1
ATOM 844 C CA . ASP A 1 106 ? 3.553 -14.644 15.200 1.00 30.57 106 ASP A CA 1
ATOM 845 C C . ASP A 1 106 ? 4.606 -13.625 14.842 1.00 29.69 106 ASP A C 1
ATOM 846 O O . ASP A 1 106 ? 5.318 -13.714 13.847 1.00 30.06 106 ASP A O 1
ATOM 851 N N . VAL A 1 107 ? 4.683 -12.647 15.683 1.00 24.98 107 VAL A N 1
ATOM 852 C CA . VAL A 1 107 ? 5.626 -11.604 15.448 1.00 29.26 107 VAL A CA 1
ATOM 853 C C . VAL A 1 107 ? 6.939 -11.853 16.139 1.00 36.16 107 VAL A C 1
ATOM 854 O O . VAL A 1 107 ? 6.985 -11.849 17.353 1.00 48.46 107 VAL A O 1
ATOM 858 N N . GLN A 1 108 ? 8.007 -12.032 15.371 1.00 20.39 108 GLN A N 1
ATOM 859 C CA . GLN A 1 108 ? 9.330 -12.254 15.944 1.00 21.16 108 GLN A CA 1
ATOM 860 C C . GLN A 1 108 ? 10.220 -11.000 15.985 1.00 21.69 108 GLN A C 1
ATOM 861 O O . GLN A 1 108 ? 10.352 -10.298 14.989 1.00 16.97 108 GLN A O 1
ATOM 867 N N . LEU A 1 109 ? 10.867 -10.727 17.124 1.00 13.72 109 LEU A N 1
ATOM 868 C CA . LEU A 1 109 ? 11.754 -9.576 17.181 1.00 9.94 109 LEU A CA 1
ATOM 869 C C . LEU A 1 109 ? 13.006 -9.979 16.431 1.00 13.78 109 LEU A C 1
ATOM 870 O O . LEU A 1 109 ? 13.536 -11.069 16.655 1.00 15.13 109 LEU A O 1
ATOM 875 N N . VAL A 1 110 ? 13.471 -9.139 15.502 1.00 11.02 110 VAL A N 1
ATOM 876 C CA . VAL A 1 110 ? 14.665 -9.410 14.695 1.00 11.62 110 VAL A CA 1
ATOM 877 C C . VAL A 1 110 ? 15.879 -8.667 15.230 1.00 11.13 110 VAL A C 1
ATOM 878 O O . VAL A 1 110 ? 16.962 -9.229 15.458 1.00 12.10 110 VAL A O 1
ATOM 882 N N . MET A 1 111 ? 15.697 -7.358 15.425 1.00 10.79 111 MET A N 1
ATOM 883 C CA . MET A 1 111 ? 16.784 -6.562 15.963 1.00 12.46 111 MET A CA 1
ATOM 884 C C . MET A 1 111 ? 16.243 -5.293 16.607 1.00 12.94 111 MET A C 1
ATOM 885 O O . MET A 1 111 ? 15.081 -4.915 16.408 1.00 11.73 111 MET A O 1
ATOM 890 N N . ARG A 1 112 ? 17.080 -4.653 17.397 1.00 11.05 112 ARG A N 1
ATOM 891 C CA . ARG A 1 112 ? 16.642 -3.418 18.038 1.00 12.14 112 ARG A CA 1
ATOM 892 C C . ARG A 1 112 ? 17.829 -2.487 18.190 1.00 16.27 112 ARG A C 1
ATOM 893 O O . ARG A 1 112 ? 18.970 -2.949 18.331 1.00 14.41 112 ARG A O 1
ATOM 901 N N . ALA A 1 113 ? 17.573 -1.169 18.157 1.00 9.75 113 ALA A N 1
ATOM 902 C CA . ALA A 1 113 ? 18.677 -0.275 18.348 1.00 12.31 113 ALA A CA 1
ATOM 903 C C . ALA A 1 113 ? 18.200 1.018 19.025 1.00 16.99 113 ALA A C 1
ATOM 904 O O . ALA A 1 113 ? 17.101 1.499 18.732 1.00 12.85 113 ALA A O 1
ATOM 906 N N . ASP A 1 114 ? 19.033 1.533 19.935 1.00 10.03 114 ASP A N 1
ATOM 907 C CA . ASP A 1 114 ? 18.781 2.794 20.589 1.00 8.29 114 ASP A CA 1
ATOM 908 C C . ASP A 1 114 ? 19.867 3.684 20.016 1.00 11.75 114 ASP A C 1
ATOM 909 O O . ASP A 1 114 ? 21.070 3.482 20.274 1.00 13.16 114 ASP A O 1
ATOM 914 N N . GLU A 1 115 ? 19.446 4.668 19.217 1.00 12.05 115 GLU A N 1
ATOM 915 C CA . GLU A 1 115 ? 20.360 5.615 18.594 1.00 10.87 115 GLU A CA 1
ATOM 916 C C . GLU A 1 115 ? 20.329 6.936 19.330 1.00 12.30 115 GLU A C 1
ATOM 917 O O . GLU A 1 115 ? 19.249 7.403 19.688 1.00 13.81 115 GLU A O 1
ATOM 923 N N . ILE A 1 116 ? 21.495 7.523 19.512 1.00 6.59 116 ILE A N 1
ATOM 924 C CA . ILE A 1 116 ? 21.558 8.823 20.142 1.00 8.28 116 ILE A CA 1
ATOM 925 C C . ILE A 1 116 ? 21.950 9.782 19.028 1.00 10.42 116 ILE A C 1
ATOM 926 O O . ILE A 1 116 ? 22.996 9.631 18.407 1.00 9.95 116 ILE A O 1
ATOM 931 N N . ARG A 1 117 ? 21.085 10.756 18.736 1.00 8.99 117 ARG A N 1
ATOM 932 C CA . ARG A 1 117 ? 21.376 11.691 17.677 1.00 7.99 117 ARG A CA 1
ATOM 933 C C . ARG A 1 117 ? 21.213 13.121 18.166 1.00 12.41 117 ARG A C 1
ATOM 934 O O . ARG A 1 117 ? 20.770 13.387 19.310 1.00 10.00 117 ARG A O 1
ATOM 942 N N . VAL A 1 118 ? 21.559 14.047 17.278 1.00 11.62 118 VAL A N 1
ATOM 943 C CA . VAL A 1 118 ? 21.421 15.467 17.599 1.00 8.57 118 VAL A CA 1
ATOM 944 C C . VAL A 1 118 ? 21.046 16.182 16.359 1.00 9.50 118 VAL A C 1
ATOM 945 O O . VAL A 1 118 ? 21.355 15.715 15.265 1.00 9.55 118 VAL A O 1
ATOM 949 N N . PHE A 1 119 ? 20.363 17.326 16.533 1.00 11.49 119 PHE A N 1
ATOM 950 C CA . PHE A 1 119 ? 20.023 18.197 15.408 1.00 11.06 119 PHE A CA 1
ATOM 951 C C . PHE A 1 119 ? 21.296 18.972 15.192 1.00 10.26 119 PHE A C 1
ATOM 952 O O . PHE A 1 119 ? 21.925 19.353 16.149 1.00 13.14 119 PHE A O 1
ATOM 960 N N . ALA A 1 120 ? 21.719 19.165 13.949 1.00 11.03 120 ALA A N 1
ATOM 961 C CA . ALA A 1 120 ? 22.965 19.863 13.804 1.00 10.09 120 ALA A CA 1
ATOM 962 C C . ALA A 1 120 ? 22.973 20.800 12.628 1.00 13.53 120 ALA A C 1
ATOM 963 O O . ALA A 1 120 ? 22.108 20.770 11.768 1.00 12.46 120 ALA A O 1
ATOM 965 N N . MET A 1 121 ? 24.036 21.601 12.619 1.00 13.70 121 MET A N 1
ATOM 966 C CA . MET A 1 121 ? 24.279 22.552 11.569 1.00 11.99 121 MET A CA 1
ATOM 967 C C . MET A 1 121 ? 25.676 22.357 11.102 1.00 12.39 121 MET A C 1
ATOM 968 O O . MET A 1 121 ? 26.483 21.809 11.828 1.00 13.50 121 MET A O 1
ATOM 977 N N . ASN A 1 122 ? 25.949 22.779 9.881 1.00 13.13 122 ASN A N 1
ATOM 978 C CA . ASN A 1 122 ? 27.295 22.718 9.316 1.00 13.54 122 ASN A CA 1
ATOM 979 C C . ASN A 1 122 ? 27.802 24.160 9.295 1.00 16.97 122 ASN A C 1
ATOM 980 O O . ASN A 1 122 ? 27.281 24.963 8.544 1.00 17.15 122 ASN A O 1
ATOM 985 N N . ASP A 1 123 ? 28.753 24.490 10.175 1.00 16.05 123 ASP A N 1
ATOM 986 C CA . ASP A 1 123 ? 29.332 25.842 10.234 1.00 14.58 123 ASP A CA 1
ATOM 987 C C . ASP A 1 123 ? 30.553 25.744 9.354 1.00 13.57 123 ASP A C 1
ATOM 988 O O . ASP A 1 123 ? 31.654 25.418 9.818 1.00 13.93 123 ASP A O 1
ATOM 993 N N . GLY A 1 124 ? 30.336 25.967 8.067 1.00 14.90 124 GLY A N 1
ATOM 994 C CA . GLY A 1 124 ? 31.469 25.774 7.165 1.00 11.37 124 GLY A CA 1
ATOM 995 C C . GLY A 1 124 ? 31.637 24.244 7.132 1.00 13.02 124 GLY A C 1
ATOM 996 O O . GLY A 1 124 ? 30.670 23.500 6.910 1.00 17.47 124 GLY A O 1
ATOM 997 N N . GLU A 1 125 ? 32.830 23.801 7.405 1.00 14.15 125 GLU A N 1
ATOM 998 C CA . GLU A 1 125 ? 33.167 22.375 7.430 1.00 16.08 125 GLU A CA 1
ATOM 999 C C . GLU A 1 125 ? 32.948 21.716 8.764 1.00 19.42 125 GLU A C 1
ATOM 1000 O O . GLU A 1 125 ? 33.085 20.502 8.895 1.00 18.28 125 GLU A O 1
ATOM 1006 N N . ARG A 1 126 ? 32.626 22.509 9.769 1.00 13.25 126 ARG A N 1
ATOM 1007 C CA . ARG A 1 126 ? 32.422 21.965 11.104 1.00 11.47 126 ARG A CA 1
ATOM 1008 C C . ARG A 1 126 ? 31.008 21.680 11.510 1.00 14.53 126 ARG A C 1
ATOM 1009 O O . ARG A 1 126 ? 30.186 22.585 11.600 1.00 15.59 126 ARG A O 1
ATOM 1017 N N . LEU A 1 127 ? 30.749 20.403 11.778 1.00 15.01 127 LEU A N 1
ATOM 1018 C CA . LEU A 1 127 ? 29.432 19.990 12.246 1.00 15.72 127 LEU A CA 1
ATOM 1019 C C . LEU A 1 127 ? 29.233 20.509 13.720 1.00 17.28 127 LEU A C 1
ATOM 1020 O O . LEU A 1 127 ? 30.125 20.528 14.555 1.00 13.44 127 LEU A O 1
ATOM 1025 N N . ARG A 1 128 ? 28.048 20.959 14.076 1.00 11.75 128 ARG A N 1
ATOM 1026 C CA . ARG A 1 128 ? 27.845 21.452 15.408 1.00 12.73 128 ARG A CA 1
ATOM 1027 C C . ARG A 1 128 ? 26.416 21.129 15.887 1.00 13.97 128 ARG A C 1
ATOM 1028 O O . ARG A 1 128 ? 25.424 21.427 15.204 1.00 12.85 128 ARG A O 1
ATOM 1036 N N . ALA A 1 129 ? 26.309 20.530 17.069 1.00 10.75 129 ALA A N 1
ATOM 1037 C CA . ALA A 1 129 ? 25.010 20.197 17.594 1.00 13.24 129 ALA A CA 1
ATOM 1038 C C . ALA A 1 129 ? 24.294 21.391 18.178 1.00 13.75 129 ALA A C 1
ATOM 1039 O O . ALA A 1 129 ? 24.913 22.334 18.685 1.00 13.86 129 ALA A O 1
ATOM 1041 N N . ILE A 1 130 ? 22.963 21.343 18.125 1.00 12.90 130 ILE A N 1
ATOM 1042 C CA . ILE A 1 130 ? 22.204 22.442 18.697 1.00 13.12 130 ILE A CA 1
ATOM 1043 C C . ILE A 1 130 ? 21.195 21.906 19.705 1.00 15.47 130 ILE A C 1
ATOM 1044 O O . ILE A 1 130 ? 20.871 20.738 19.753 1.00 13.61 130 ILE A O 1
ATOM 1049 N N . GLU A 1 131 ? 20.722 22.793 20.546 1.00 14.85 131 GLU A N 1
ATOM 1050 C CA . GLU A 1 131 ? 19.742 22.386 21.491 1.00 14.31 131 GLU A CA 1
ATOM 1051 C C . GLU A 1 131 ? 18.543 21.919 20.701 1.00 15.64 131 GLU A C 1
ATOM 1052 O O . GLU A 1 131 ? 18.215 22.497 19.662 1.00 14.59 131 GLU A O 1
ATOM 1058 N N . VAL A 1 132 ? 17.899 20.853 21.160 1.00 13.83 132 VAL A N 1
ATOM 1059 C CA . VAL A 1 132 ? 16.756 20.359 20.399 1.00 15.61 132 VAL A CA 1
ATOM 1060 C C . VAL A 1 132 ? 15.719 21.462 20.223 1.00 15.29 132 VAL A C 1
ATOM 1061 O O . VAL A 1 132 ? 15.267 22.000 21.194 1.00 14.78 132 VAL A O 1
ATOM 1065 N N . PRO A 1 133 ? 15.335 21.794 18.979 1.00 12.40 133 PRO A N 1
ATOM 1066 C CA . PRO A 1 133 ? 14.337 22.846 18.800 1.00 14.42 133 PRO A CA 1
ATOM 1067 C C . PRO A 1 133 ? 12.995 22.545 19.476 1.00 15.24 133 PRO A C 1
ATOM 1068 O O . PRO A 1 133 ? 12.397 21.469 19.331 1.00 13.90 133 PRO A O 1
ATOM 1072 N N . ALA A 1 134 ? 12.524 23.513 20.258 1.00 12.92 134 ALA A N 1
ATOM 1073 C CA . ALA A 1 134 ? 11.265 23.329 20.954 1.00 12.72 134 ALA A CA 1
ATOM 1074 C C . ALA A 1 134 ? 10.129 22.997 20.017 1.00 13.72 134 ALA A C 1
ATOM 1075 O O . ALA A 1 134 ? 9.270 22.188 20.335 1.00 12.37 134 ALA A O 1
ATOM 1077 N N . ASP A 1 135 ? 10.116 23.641 18.841 1.00 12.09 135 ASP A N 1
ATOM 1078 C CA . ASP A 1 135 ? 9.052 23.401 17.873 1.00 12.33 135 ASP A CA 1
ATOM 1079 C C . ASP A 1 135 ? 9.077 21.968 17.367 1.00 14.35 135 ASP A C 1
ATOM 1080 O O . ASP A 1 135 ? 8.067 21.386 17.064 1.00 13.49 135 ASP A O 1
ATOM 1085 N N . TYR A 1 136 ? 10.256 21.398 17.287 1.00 12.34 136 TYR A N 1
ATOM 1086 C CA . TYR A 1 136 ? 10.368 20.020 16.816 1.00 9.09 136 TYR A CA 1
ATOM 1087 C C . TYR A 1 136 ? 9.854 19.050 17.863 1.00 10.87 136 TYR A C 1
ATOM 1088 O O . TYR A 1 136 ? 9.192 18.059 17.539 1.00 12.75 136 TYR A O 1
ATOM 1097 N N . ILE A 1 137 ? 10.150 19.338 19.131 1.00 11.28 137 ILE A N 1
ATOM 1098 C CA . ILE A 1 137 ? 9.679 18.491 20.199 1.00 13.82 137 ILE A CA 1
ATOM 1099 C C . ILE A 1 137 ? 8.166 18.479 20.155 1.00 19.14 137 ILE A C 1
ATOM 1100 O O . ILE A 1 137 ? 7.496 17.437 20.277 1.00 15.25 137 ILE A O 1
ATOM 1105 N N . GLU A 1 138 ? 7.619 19.658 19.933 1.00 14.45 138 GLU A N 1
ATOM 1106 C CA . GLU A 1 138 ? 6.158 19.703 19.856 1.00 14.97 138 GLU A CA 1
ATOM 1107 C C . GLU A 1 138 ? 5.565 18.874 18.686 1.00 13.79 138 GLU A C 1
ATOM 1108 O O . GLU A 1 138 ? 4.557 18.152 18.825 1.00 15.37 138 GLU A O 1
ATOM 1114 N N . LEU A 1 139 ? 6.181 18.948 17.507 1.00 11.61 139 LEU A N 1
ATOM 1115 C CA . LEU A 1 139 ? 5.676 18.207 16.367 1.00 14.98 139 LEU A CA 1
ATOM 1116 C C . LEU A 1 139 ? 5.744 16.725 16.632 1.00 16.25 139 LEU A C 1
ATOM 1117 O O . LEU A 1 139 ? 4.866 15.977 16.192 1.00 16.78 139 LEU A O 1
ATOM 1122 N N . CYS A 1 140 ? 6.813 16.306 17.330 1.00 12.01 140 CYS A N 1
ATOM 1123 C CA . CYS A 1 140 ? 7.004 14.875 17.605 1.00 14.83 140 CYS A CA 1
ATOM 1124 C C . CYS A 1 140 ? 6.187 14.322 18.764 1.00 19.73 140 CYS A C 1
ATOM 1125 O O . CYS A 1 140 ? 6.083 13.107 18.965 1.00 20.71 140 CYS A O 1
ATOM 1128 N N . SER A 1 141 ? 5.601 15.199 19.551 1.00 13.85 141 SER A N 1
ATOM 1129 C CA . SER A 1 141 ? 4.819 14.765 20.695 1.00 15.20 141 SER A CA 1
ATOM 1130 C C . SER A 1 141 ? 3.471 14.207 20.317 1.00 24.48 141 SER A C 1
ATOM 1131 O O . SER A 1 141 ? 3.037 14.466 19.175 1.00 24.92 141 SER A O 1
#